Protein AF-A0A0B5EPA3-F1 (afdb_monomer_lite)

InterPro domains:
  IPR025109 Domain of unknown function DUF4031 [PF13223] (4-77)

Organism: Streptomyces albus (strain ATCC 21838 / DSM 41398 / FERM P-419 / JCM 4703 / NBRC 107858) (NCBI:txid1081613)

pLDDT: mean 77.01, std 25.81, range [34.66, 98.75]

Foldseek 3Di:
DAKAKEQQPPDDPNFTWIWIADLADVVVQVVLCVVLVNDPVQDPQTTGIDTNVSVVVSVVSHHHYDHPVVVVVSCVNSVRDDDDDPDDPDPDDPDDDDDDDDDDDDDDDDDDDDDDDDDDDDDDDDDDDDDDDD

Radius of gyration: 27.3 Å; chains: 1; bounding box: 29×67×84 Å

Secondary structure (DSSP, 8-state):
--EEE--S-EEETTEEEEEEEESS-HHHHHHHHHHTT--GGGB-SSSEEEETTTHHHHHHTTPEE--HHHHHHHHHHTT-----------------------------PPP-----------------------

Sequence (134 aa):
MTLYIDPPTWPGHGRLWSHLVSDVSYEELHAFAARIGAPPRAFERDHYDIPAHHYREAVAAGAVEVSSREVVRLLTRAGLRRRKRSGGRPVGERSVAERSAGERSLGERPVGERPLGERPLGERSAEERSAGDR

Structure (mmCIF, N/CA/C/O backbone):
data_AF-A0A0B5EPA3-F1
#
_entry.id   AF-A0A0B5EPA3-F1
#
loop_
_atom_site.group_PDB
_atom_site.id
_atom_site.type_symbol
_atom_site.label_atom_id
_atom_site.label_alt_id
_atom_site.label_comp_id
_atom_site.label_asym_id
_atom_site.label_entity_id
_atom_site.label_seq_id
_atom_site.pdbx_PDB_ins_code
_atom_site.Cartn_x
_atom_site.Cartn_y
_atom_site.Cartn_z
_atom_site.occupancy
_atom_site.B_iso_or_equiv
_atom_site.auth_seq_id
_atom_site.auth_comp_id
_atom_site.auth_asym_id
_atom_site.auth_atom_id
_atom_site.pdbx_PDB_model_num
ATOM 1 N N . MET A 1 1 ? -11.294 -6.117 9.466 1.00 68.00 1 MET A N 1
ATOM 2 C CA . MET A 1 1 ? -10.355 -5.023 9.161 1.00 68.00 1 MET A CA 1
ATOM 3 C C . MET A 1 1 ? -9.894 -5.211 7.737 1.00 68.00 1 MET A C 1
ATOM 5 O O . MET A 1 1 ? -9.644 -6.352 7.358 1.00 68.00 1 MET A O 1
ATOM 9 N N . THR A 1 2 ? -9.893 -4.141 6.951 1.00 92.38 2 THR A N 1
ATOM 10 C CA . THR A 1 2 ? -9.737 -4.218 5.498 1.00 92.38 2 THR A CA 1
ATOM 11 C C . THR A 1 2 ? -8.584 -3.324 5.094 1.00 92.38 2 THR A C 1
ATOM 13 O O . THR A 1 2 ? -8.624 -2.121 5.335 1.00 92.38 2 THR A O 1
ATOM 16 N N . LEU A 1 3 ? -7.556 -3.915 4.490 1.00 97.56 3 LEU A N 1
ATOM 17 C CA . LEU A 1 3 ? -6.511 -3.143 3.833 1.00 97.56 3 LEU A CA 1
ATOM 18 C C . LEU A 1 3 ? -6.853 -2.998 2.362 1.00 97.56 3 LEU A C 1
ATOM 20 O O . LEU A 1 3 ? -7.463 -3.892 1.779 1.00 97.56 3 LEU A O 1
ATOM 24 N N . TYR A 1 4 ? -6.441 -1.887 1.770 1.00 98.69 4 TYR A N 1
ATOM 25 C CA . TYR A 1 4 ? -6.767 -1.554 0.392 1.00 98.69 4 TYR A CA 1
ATOM 26 C C . TYR A 1 4 ? -5.494 -1.296 -0.399 1.00 98.69 4 TYR A C 1
ATOM 28 O O . TYR A 1 4 ? -4.590 -0.628 0.100 1.00 98.69 4 TYR A O 1
ATOM 36 N N . ILE A 1 5 ? -5.432 -1.811 -1.622 1.00 98.75 5 ILE A N 1
ATOM 37 C CA . ILE A 1 5 ? -4.287 -1.666 -2.523 1.00 98.75 5 ILE A CA 1
ATOM 38 C C . ILE A 1 5 ? -4.767 -1.246 -3.911 1.00 98.75 5 ILE A C 1
ATOM 40 O O . ILE A 1 5 ? -5.806 -1.721 -4.359 1.00 98.75 5 ILE A O 1
ATOM 44 N N . ASP A 1 6 ? -4.039 -0.368 -4.599 1.00 98.62 6 ASP A N 1
ATOM 45 C CA . ASP A 1 6 ? -4.316 -0.060 -6.005 1.00 98.62 6 ASP A CA 1
ATOM 46 C C . ASP A 1 6 ? -3.486 -0.908 -6.983 1.00 98.62 6 ASP A C 1
ATOM 48 O O . ASP A 1 6 ? -2.433 -1.440 -6.620 1.00 98.62 6 ASP A O 1
ATOM 52 N N . PRO A 1 7 ? -3.940 -1.085 -8.237 1.00 98.44 7 PRO A N 1
ATOM 53 C CA . PRO A 1 7 ? -3.133 -1.744 -9.254 1.00 98.44 7 PRO A CA 1
ATOM 54 C C . PRO A 1 7 ? -1.788 -1.027 -9.439 1.00 98.44 7 PRO A C 1
ATOM 56 O O . PRO A 1 7 ? -1.731 0.199 -9.309 1.00 98.44 7 PRO A O 1
ATOM 59 N N . PRO A 1 8 ? -0.707 -1.748 -9.785 1.00 97.56 8 PRO A N 1
ATOM 60 C CA . PRO A 1 8 ? 0.620 -1.162 -9.904 1.00 97.56 8 PRO A CA 1
ATOM 61 C C . PRO A 1 8 ? 0.723 -0.310 -11.173 1.00 97.56 8 PRO A C 1
ATOM 63 O O . PRO A 1 8 ? 1.233 -0.758 -12.196 1.00 97.56 8 PRO A O 1
ATOM 66 N N . THR A 1 9 ? 0.209 0.918 -11.132 1.00 97.12 9 THR A N 1
ATOM 67 C CA . THR A 1 9 ? 0.187 1.845 -12.276 1.00 97.12 9 THR A CA 1
ATOM 68 C C . THR A 1 9 ? 1.121 3.031 -12.097 1.00 97.12 9 THR A C 1
ATOM 70 O O . THR A 1 9 ? 1.317 3.793 -13.041 1.00 97.12 9 THR A O 1
ATOM 73 N N . TRP A 1 10 ? 1.694 3.218 -10.905 1.00 95.94 10 TRP A N 1
ATOM 74 C CA . TRP A 1 10 ? 2.543 4.368 -10.614 1.00 95.94 10 TRP A CA 1
ATOM 75 C C . TRP A 1 10 ? 3.995 4.105 -11.018 1.00 95.94 10 TRP A C 1
ATOM 77 O O . TRP A 1 10 ? 4.613 3.196 -10.466 1.00 95.94 10 TRP A O 1
ATOM 87 N N . PRO A 1 11 ? 4.570 4.860 -11.972 1.00 96.56 11 PRO A N 1
ATOM 88 C CA . PRO A 1 11 ? 5.952 4.666 -12.391 1.00 96.56 11 PRO A CA 1
ATOM 89 C C . PRO A 1 11 ? 6.934 5.320 -11.409 1.00 96.56 11 PRO A C 1
ATOM 91 O O . PRO A 1 11 ? 6.771 6.473 -11.017 1.00 96.56 11 PRO A O 1
ATOM 94 N N . GLY A 1 12 ? 8.008 4.610 -11.064 1.00 93.56 12 GLY A N 1
ATOM 95 C CA . GLY A 1 12 ? 9.102 5.149 -10.254 1.00 93.56 12 GLY A CA 1
ATOM 96 C C . GLY A 1 12 ? 10.291 4.195 -10.201 1.00 93.56 12 GLY A C 1
ATOM 97 O O . GLY A 1 12 ? 10.110 2.985 -10.115 1.00 93.56 12 GLY A O 1
ATOM 98 N N . HIS A 1 13 ? 11.522 4.708 -10.249 1.00 89.56 13 HIS A N 1
ATOM 99 C CA . HIS A 1 13 ? 12.744 3.885 -10.180 1.00 89.56 13 HIS A CA 1
ATOM 100 C C . HIS A 1 13 ? 12.780 2.703 -11.178 1.00 89.56 13 HIS A C 1
ATOM 102 O O . HIS A 1 13 ? 13.229 1.613 -10.832 1.00 89.56 13 HIS A O 1
ATOM 108 N N . GLY A 1 14 ? 12.270 2.895 -12.402 1.00 93.94 14 GLY A N 1
ATOM 109 C CA . GLY A 1 14 ? 12.241 1.851 -13.437 1.00 93.94 14 GLY A CA 1
ATOM 110 C C . GLY A 1 14 ? 11.256 0.704 -13.174 1.00 93.94 14 GLY A C 1
ATOM 111 O O . GLY A 1 14 ? 11.349 -0.336 -13.817 1.00 93.94 14 GLY A O 1
ATOM 112 N N . ARG A 1 15 ? 10.321 0.868 -12.232 1.00 95.81 15 ARG A N 1
ATOM 113 C CA . ARG A 1 15 ? 9.298 -0.125 -11.887 1.00 95.81 15 ARG A CA 1
ATOM 114 C C . ARG A 1 15 ? 7.939 0.531 -11.656 1.00 95.81 15 ARG A C 1
ATOM 116 O O . ARG A 1 15 ? 7.836 1.754 -11.557 1.00 95.81 15 ARG A O 1
ATOM 123 N N . LEU A 1 16 ? 6.908 -0.305 -11.601 1.00 97.88 16 LEU A N 1
ATOM 124 C CA . LEU A 1 16 ? 5.554 0.102 -11.250 1.00 97.88 16 LEU A CA 1
ATOM 125 C C . LEU A 1 16 ? 5.278 -0.173 -9.771 1.00 97.88 16 LEU A C 1
ATOM 127 O O . LEU A 1 16 ? 5.811 -1.133 -9.201 1.00 97.88 16 LEU A O 1
ATOM 131 N N . TRP A 1 17 ? 4.443 0.671 -9.182 1.00 98.31 17 TRP A N 1
ATOM 132 C CA . TRP A 1 17 ? 4.149 0.697 -7.758 1.00 98.31 17 TRP A CA 1
ATOM 133 C C . TRP A 1 17 ? 2.654 0.783 -7.496 1.00 98.31 17 TRP A C 1
ATOM 135 O O . TRP A 1 17 ? 1.912 1.397 -8.268 1.00 98.31 17 TRP A O 1
ATOM 145 N N . SER A 1 18 ? 2.273 0.180 -6.380 1.00 98.38 18 SER A N 1
ATOM 146 C CA . SER A 1 18 ? 0.961 0.240 -5.758 1.00 98.38 18 SER A CA 1
ATOM 147 C C . SER A 1 18 ? 1.067 0.930 -4.399 1.00 98.38 18 SER A C 1
ATOM 149 O O . SER A 1 18 ? 2.112 0.883 -3.754 1.00 98.38 18 SER A O 1
ATOM 151 N N . HIS A 1 19 ? -0.036 1.485 -3.928 1.00 98.56 19 HIS A N 1
ATOM 152 C CA . HIS A 1 19 ? -0.208 2.119 -2.637 1.00 98.56 19 HIS A CA 1
ATOM 153 C C . HIS A 1 19 ? -1.118 1.258 -1.772 1.00 98.56 19 HIS A C 1
ATOM 155 O O . HIS A 1 19 ? -2.294 1.062 -2.083 1.00 98.56 19 HIS A O 1
ATOM 161 N N . LEU A 1 20 ? -0.573 0.773 -0.663 1.00 98.62 20 LEU A N 1
ATOM 162 C CA . LEU A 1 20 ? -1.299 0.005 0.339 1.00 98.62 20 LEU A CA 1
ATOM 163 C C . LEU A 1 20 ? -1.693 0.911 1.513 1.00 98.62 20 LEU A C 1
ATOM 165 O O . LEU A 1 20 ? -0.837 1.591 2.084 1.00 98.62 20 LEU A O 1
ATOM 169 N N . VAL A 1 21 ? -2.972 0.897 1.894 1.00 98.50 21 VAL A N 1
ATOM 170 C CA . VAL A 1 21 ? -3.533 1.735 2.966 1.00 98.50 21 VAL A CA 1
ATOM 171 C C . VAL A 1 21 ? -4.454 0.965 3.906 1.00 98.50 21 VAL A C 1
ATOM 173 O O . VAL A 1 21 ? -4.978 -0.097 3.573 1.00 98.50 21 VAL A O 1
ATOM 176 N N . SER A 1 22 ? -4.686 1.566 5.069 1.00 97.94 22 SER A N 1
ATOM 177 C CA . SER A 1 22 ? -5.763 1.232 6.001 1.00 97.94 22 SER A CA 1
ATOM 178 C C . SER A 1 22 ? -6.746 2.408 6.084 1.00 97.94 22 SER A C 1
ATOM 180 O O . SER A 1 22 ? -6.349 3.563 5.900 1.00 97.94 22 SER A O 1
ATOM 182 N N . ASP A 1 23 ? -8.019 2.125 6.374 1.00 96.69 23 ASP A N 1
ATOM 183 C CA . ASP A 1 23 ? -9.027 3.127 6.735 1.00 96.69 23 ASP A CA 1
ATOM 184 C C . ASP A 1 23 ? -9.328 3.195 8.247 1.00 96.69 23 ASP A C 1
ATOM 186 O O . ASP A 1 23 ? -10.224 3.937 8.653 1.00 96.69 23 ASP A O 1
ATOM 190 N N . VAL A 1 24 ? -8.568 2.474 9.080 1.00 96.50 24 VAL A N 1
ATOM 191 C CA . VAL A 1 24 ? -8.734 2.432 10.543 1.00 96.50 24 VAL A CA 1
ATOM 192 C C . VAL A 1 24 ? -7.484 2.917 11.280 1.00 96.50 24 VAL A C 1
ATOM 194 O O . VAL A 1 24 ? -7.585 3.829 12.100 1.00 96.50 24 VAL A O 1
ATOM 197 N N . SER A 1 25 ? -6.305 2.334 11.032 1.00 96.50 25 SER A N 1
ATOM 198 C CA . SER A 1 25 ? -5.074 2.707 11.743 1.00 96.50 25 SER A CA 1
ATOM 199 C C . SER A 1 25 ? -3.787 2.343 10.995 1.00 96.50 25 SER A C 1
ATOM 201 O O . SER A 1 25 ? -3.739 1.446 10.157 1.00 96.50 25 SER A O 1
ATOM 203 N N . TYR A 1 26 ? -2.689 3.021 11.338 1.00 97.56 26 TYR A N 1
ATOM 204 C CA . TYR A 1 26 ? -1.369 2.649 10.818 1.00 97.56 26 TYR A CA 1
ATOM 205 C C . TYR A 1 26 ? -0.791 1.400 11.470 1.00 97.56 26 TYR A C 1
ATOM 207 O O . TYR A 1 26 ? 0.022 0.724 10.855 1.00 97.56 26 TYR A O 1
ATOM 215 N N . GLU A 1 27 ? -1.207 1.073 12.690 1.00 97.31 27 GLU A N 1
ATOM 216 C CA . GLU A 1 27 ? -0.716 -0.109 13.396 1.00 97.31 27 GLU A CA 1
ATOM 217 C C . GLU A 1 27 ? -1.013 -1.389 12.606 1.00 97.31 27 GLU A C 1
ATOM 219 O O . GLU A 1 27 ? -0.106 -2.181 12.345 1.00 97.31 27 GLU A O 1
ATOM 224 N N . GLU A 1 28 ? -2.249 -1.552 12.126 1.00 96.38 28 GLU A N 1
ATOM 225 C CA . GLU A 1 28 ? -2.595 -2.708 11.295 1.00 96.38 28 GLU A CA 1
ATOM 226 C C . GLU A 1 28 ? -1.914 -2.673 9.925 1.00 96.38 28 GLU A C 1
ATOM 228 O O . GLU A 1 28 ? -1.549 -3.720 9.389 1.00 96.38 28 GLU A O 1
ATOM 233 N N . LEU A 1 29 ? -1.697 -1.473 9.379 1.00 98.06 29 LEU A N 1
ATOM 234 C CA . LEU A 1 29 ? -1.006 -1.288 8.112 1.00 98.06 29 LEU A CA 1
ATOM 235 C C . LEU A 1 29 ? 0.451 -1.748 8.232 1.00 98.06 29 LEU A C 1
ATOM 237 O O . LEU A 1 29 ? 0.930 -2.489 7.377 1.00 98.06 29 LEU A O 1
ATOM 241 N N . HIS A 1 30 ? 1.134 -1.375 9.316 1.00 98.19 30 HIS A N 1
ATOM 242 C CA . HIS A 1 30 ? 2.492 -1.823 9.615 1.00 98.19 30 HIS A CA 1
ATOM 243 C C . HIS A 1 30 ? 2.552 -3.337 9.845 1.00 98.19 30 HIS A C 1
ATOM 245 O O . HIS A 1 30 ? 3.433 -4.001 9.298 1.00 98.19 30 HIS A O 1
ATOM 251 N N . ALA A 1 31 ? 1.604 -3.902 10.599 1.00 97.69 31 ALA A N 1
ATOM 252 C CA . ALA A 1 31 ? 1.545 -5.341 10.852 1.00 97.69 31 ALA A CA 1
ATOM 253 C C . ALA A 1 31 ? 1.311 -6.150 9.563 1.00 97.69 31 ALA A C 1
ATOM 255 O O . ALA A 1 31 ? 1.943 -7.184 9.339 1.00 97.69 31 ALA A O 1
A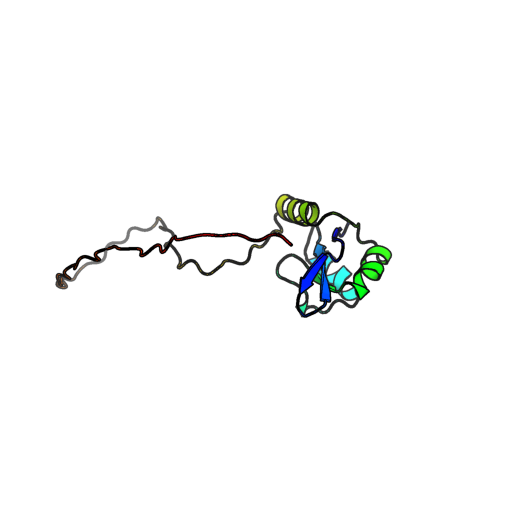TOM 256 N N . PHE A 1 32 ? 0.428 -5.672 8.683 1.00 97.56 32 PHE A N 1
ATOM 257 C CA . PHE A 1 32 ? 0.197 -6.284 7.378 1.00 97.56 32 PHE A CA 1
ATOM 258 C C . PHE A 1 32 ? 1.429 -6.174 6.479 1.00 97.56 32 PHE A C 1
ATOM 260 O O . PHE A 1 32 ? 1.849 -7.175 5.904 1.00 97.56 32 PHE A O 1
ATOM 267 N N . ALA A 1 33 ? 2.027 -4.984 6.388 1.00 97.38 33 ALA A N 1
ATOM 268 C CA . ALA A 1 33 ? 3.213 -4.735 5.577 1.00 97.38 33 ALA A CA 1
ATOM 269 C C . ALA A 1 33 ? 4.380 -5.647 5.988 1.00 97.38 33 ALA A C 1
ATOM 271 O O . ALA A 1 33 ? 4.997 -6.276 5.132 1.00 97.38 33 ALA A O 1
ATOM 272 N N . ALA A 1 34 ? 4.625 -5.797 7.293 1.00 96.94 34 ALA A N 1
ATOM 273 C CA . ALA A 1 34 ? 5.647 -6.705 7.806 1.00 96.94 34 ALA A CA 1
ATOM 274 C C . ALA A 1 34 ? 5.382 -8.171 7.416 1.00 96.94 34 ALA A C 1
ATOM 276 O O . ALA A 1 34 ? 6.311 -8.891 7.055 1.00 96.94 34 ALA A O 1
ATOM 277 N N . ARG A 1 35 ? 4.115 -8.605 7.439 1.00 96.06 35 ARG A N 1
ATOM 278 C CA . ARG A 1 35 ? 3.709 -9.972 7.077 1.00 96.06 35 ARG A CA 1
ATOM 279 C C . ARG A 1 35 ? 3.928 -10.299 5.597 1.00 96.06 35 ARG A C 1
ATOM 281 O O . ARG A 1 35 ? 4.241 -11.444 5.300 1.00 96.06 35 ARG A O 1
ATOM 288 N N . ILE A 1 36 ? 3.798 -9.319 4.702 1.00 95.44 36 ILE A N 1
ATOM 289 C CA . ILE A 1 36 ? 4.090 -9.471 3.262 1.00 95.44 36 ILE A CA 1
ATOM 290 C C . ILE A 1 36 ? 5.541 -9.097 2.902 1.00 95.44 36 ILE A C 1
ATOM 292 O O . ILE A 1 36 ? 5.857 -8.853 1.742 1.00 95.44 36 ILE A O 1
ATOM 296 N N . GLY A 1 37 ? 6.422 -8.950 3.900 1.00 95.75 37 GLY A N 1
ATOM 297 C CA . GLY A 1 37 ? 7.839 -8.641 3.689 1.00 95.75 37 GLY A CA 1
ATOM 298 C C . GLY A 1 37 ? 8.146 -7.209 3.231 1.00 95.75 37 GLY A C 1
ATOM 299 O O . GLY A 1 37 ? 9.284 -6.919 2.853 1.00 95.75 37 GLY A O 1
ATOM 300 N N . ALA A 1 38 ? 7.180 -6.285 3.278 1.00 96.25 38 ALA A N 1
ATOM 301 C CA . ALA A 1 38 ? 7.412 -4.894 2.909 1.00 96.25 38 ALA A CA 1
ATOM 302 C C . ALA A 1 38 ? 8.292 -4.197 3.971 1.00 96.25 38 ALA A C 1
ATOM 304 O O . ALA A 1 38 ? 7.961 -4.194 5.162 1.00 96.25 38 ALA A O 1
ATOM 305 N N . PRO A 1 39 ? 9.423 -3.584 3.576 1.00 96.25 39 PRO A N 1
ATOM 306 C CA . PRO A 1 39 ? 10.352 -3.004 4.536 1.00 96.25 39 PRO A CA 1
ATOM 307 C C . PRO A 1 39 ? 9.767 -1.722 5.159 1.00 96.25 39 PRO A C 1
ATOM 309 O O . PRO A 1 39 ? 9.103 -0.964 4.452 1.00 96.25 39 PRO A O 1
ATOM 312 N N . PRO A 1 40 ? 10.079 -1.377 6.426 1.00 95.81 40 PRO A N 1
ATOM 313 C CA . PRO A 1 40 ? 9.541 -0.176 7.083 1.00 95.81 40 PRO A CA 1
ATOM 314 C C . PRO A 1 40 ? 9.784 1.131 6.315 1.00 95.81 40 PRO A C 1
ATOM 316 O O . PRO A 1 40 ? 8.955 2.031 6.338 1.00 95.81 40 PRO A O 1
ATOM 319 N N . ARG A 1 41 ? 10.899 1.214 5.579 1.00 96.69 41 ARG A N 1
ATOM 320 C CA . ARG A 1 41 ? 11.250 2.366 4.729 1.00 96.69 41 ARG A CA 1
ATOM 321 C C . ARG A 1 41 ? 10.327 2.583 3.526 1.00 96.69 41 ARG A C 1
ATOM 323 O O . ARG A 1 41 ? 10.457 3.607 2.877 1.00 96.69 41 ARG A O 1
ATOM 330 N N . ALA A 1 42 ? 9.482 1.611 3.183 1.00 96.81 42 ALA A N 1
ATOM 331 C CA . ALA A 1 42 ? 8.483 1.761 2.128 1.00 96.81 42 ALA A CA 1
ATOM 332 C C . ALA A 1 42 ? 7.231 2.509 2.619 1.00 96.81 42 ALA A C 1
ATOM 334 O O . ALA A 1 42 ? 6.325 2.749 1.830 1.00 96.81 42 ALA A O 1
ATOM 335 N N . PHE A 1 43 ? 7.163 2.864 3.908 1.00 98.00 43 PHE A N 1
ATOM 336 C CA . PHE A 1 43 ? 6.082 3.669 4.456 1.00 98.00 43 PHE A CA 1
ATOM 337 C C . PHE A 1 43 ? 6.277 5.160 4.155 1.00 98.00 43 PHE A C 1
ATOM 339 O O . PHE A 1 43 ? 7.156 5.818 4.714 1.00 98.00 43 PHE A O 1
ATOM 346 N N . GLU A 1 44 ? 5.381 5.720 3.349 1.00 95.69 44 GLU A N 1
ATOM 347 C CA . GLU A 1 44 ? 5.368 7.119 2.929 1.00 95.69 44 GLU A CA 1
ATOM 348 C C . GLU A 1 44 ? 4.271 7.900 3.666 1.00 95.69 44 GLU A C 1
ATOM 350 O O . GLU A 1 44 ? 3.316 8.425 3.089 1.00 95.69 44 GLU A O 1
ATOM 355 N N . ARG A 1 45 ? 4.442 8.014 4.991 1.00 96.00 45 ARG A N 1
ATOM 356 C CA . ARG A 1 45 ? 3.635 8.812 5.947 1.00 96.00 45 ARG A CA 1
ATOM 357 C C . ARG A 1 45 ? 2.206 8.332 6.204 1.00 96.00 45 ARG A C 1
ATOM 359 O O . ARG A 1 45 ? 1.725 8.532 7.316 1.00 96.00 45 ARG A O 1
ATOM 366 N N . ASP A 1 46 ? 1.513 7.818 5.196 1.00 97.25 46 ASP A N 1
ATOM 367 C CA . ASP A 1 46 ? 0.129 7.337 5.307 1.00 97.25 46 ASP A CA 1
ATOM 368 C C . ASP A 1 46 ? -0.184 6.084 4.474 1.00 97.25 46 ASP A C 1
ATOM 370 O O . ASP A 1 46 ? -1.296 5.568 4.548 1.00 97.25 46 ASP A O 1
ATOM 374 N N . HIS A 1 47 ? 0.783 5.574 3.715 1.00 98.25 47 HIS A N 1
ATOM 375 C CA . HIS A 1 47 ? 0.650 4.380 2.882 1.00 98.25 47 HIS A CA 1
ATOM 376 C C . HIS A 1 47 ? 1.992 3.658 2.766 1.00 98.25 47 HIS A C 1
ATOM 378 O O . HIS A 1 47 ? 3.033 4.227 3.094 1.00 98.25 47 HIS A O 1
ATOM 384 N N . TYR A 1 48 ? 1.965 2.417 2.287 1.00 98.56 48 TYR A N 1
ATOM 385 C CA . TYR A 1 48 ? 3.159 1.709 1.829 1.00 98.56 48 TYR A CA 1
ATOM 386 C C . TYR A 1 48 ? 3.239 1.698 0.305 1.00 98.56 48 TYR A C 1
ATOM 388 O O . TYR A 1 48 ? 2.253 1.362 -0.352 1.00 98.56 48 TYR A O 1
ATOM 396 N N . ASP A 1 49 ? 4.428 1.970 -0.228 1.00 98.00 49 ASP A N 1
ATOM 397 C CA . ASP A 1 49 ? 4.758 1.757 -1.636 1.00 98.00 49 ASP A CA 1
ATOM 398 C C . ASP A 1 49 ? 5.149 0.294 -1.871 1.00 98.00 49 ASP A C 1
ATOM 400 O O . ASP A 1 49 ? 6.207 -0.183 -1.446 1.00 98.00 49 ASP A O 1
ATOM 404 N N . ILE A 1 50 ? 4.285 -0.435 -2.571 1.00 97.94 50 ILE A N 1
ATOM 405 C CA . ILE A 1 50 ? 4.446 -1.856 -2.874 1.00 97.94 50 ILE A CA 1
ATOM 406 C C . ILE A 1 50 ? 4.883 -2.009 -4.333 1.00 97.94 50 ILE A C 1
ATOM 408 O O . ILE A 1 50 ? 4.186 -1.544 -5.235 1.00 97.94 50 ILE A O 1
ATOM 412 N N . PRO A 1 51 ? 6.027 -2.649 -4.625 1.00 97.31 51 PRO A N 1
ATOM 413 C CA . PRO A 1 51 ? 6.451 -2.842 -6.004 1.00 97.31 51 PRO A CA 1
ATOM 414 C C . PRO A 1 51 ? 5.546 -3.862 -6.709 1.00 97.31 51 PRO A C 1
ATOM 416 O O . PRO A 1 51 ? 5.078 -4.818 -6.093 1.00 97.31 51 PRO A O 1
ATOM 419 N N . ALA A 1 52 ? 5.370 -3.723 -8.025 1.00 97.25 52 ALA A N 1
ATOM 420 C CA . ALA A 1 52 ? 4.438 -4.533 -8.821 1.00 97.25 52 ALA A CA 1
ATOM 421 C C . ALA A 1 52 ? 4.548 -6.058 -8.631 1.00 97.25 52 ALA A C 1
ATOM 423 O O . ALA A 1 52 ? 3.551 -6.765 -8.735 1.00 97.25 52 ALA A O 1
ATOM 424 N N . HIS A 1 53 ? 5.739 -6.584 -8.331 1.00 95.75 53 HIS A N 1
ATOM 425 C CA . HIS A 1 53 ? 5.934 -8.019 -8.104 1.00 95.75 53 HIS A CA 1
ATOM 426 C C . HIS A 1 53 ? 5.394 -8.514 -6.747 1.00 95.75 53 HIS A C 1
ATOM 428 O O . HIS A 1 53 ? 5.082 -9.693 -6.639 1.00 95.75 53 HIS A O 1
ATOM 434 N N . HIS A 1 54 ? 5.214 -7.635 -5.753 1.00 96.50 54 HIS A N 1
ATOM 435 C CA . HIS A 1 54 ? 4.560 -7.947 -4.468 1.00 96.50 54 HIS A CA 1
ATOM 436 C C . HIS A 1 54 ? 3.045 -7.676 -4.490 1.00 96.50 54 HIS A C 1
ATOM 438 O O . HIS A 1 54 ? 2.335 -8.028 -3.551 1.00 96.50 54 HIS A O 1
ATOM 444 N N . TYR A 1 55 ? 2.520 -7.080 -5.566 1.00 97.94 55 TYR A N 1
ATOM 445 C CA . TYR A 1 55 ? 1.097 -6.759 -5.696 1.00 97.94 55 TYR A CA 1
ATOM 446 C C . TYR A 1 55 ? 0.190 -7.977 -5.459 1.00 97.94 55 TYR A C 1
ATOM 448 O O . TYR A 1 55 ? -0.728 -7.945 -4.642 1.00 97.94 55 TYR A O 1
ATOM 456 N N . ARG A 1 56 ? 0.481 -9.085 -6.154 1.00 97.62 56 ARG A N 1
ATOM 457 C CA . ARG A 1 56 ? -0.314 -10.316 -6.055 1.00 97.62 56 ARG A CA 1
ATOM 458 C C . ARG A 1 56 ? -0.250 -10.939 -4.665 1.00 97.62 56 ARG A C 1
ATOM 460 O O . ARG A 1 56 ? -1.242 -11.503 -4.222 1.00 97.62 56 ARG A O 1
ATOM 467 N N . GLU A 1 57 ? 0.888 -10.825 -3.986 1.00 97.50 57 GLU A N 1
ATOM 468 C CA . GLU A 1 57 ? 1.051 -11.304 -2.614 1.00 97.50 57 GLU A CA 1
ATOM 469 C C . GLU A 1 57 ? 0.202 -10.487 -1.638 1.00 97.50 57 GLU A C 1
ATOM 471 O O . GLU A 1 57 ? -0.483 -11.066 -0.802 1.00 97.50 57 GLU A O 1
ATOM 476 N N . ALA A 1 58 ? 0.158 -9.159 -1.790 1.00 97.69 58 ALA A N 1
ATOM 477 C CA . ALA A 1 58 ? -0.703 -8.307 -0.974 1.00 97.69 58 ALA A CA 1
ATOM 478 C C . ALA A 1 58 ? -2.191 -8.666 -1.142 1.00 97.69 58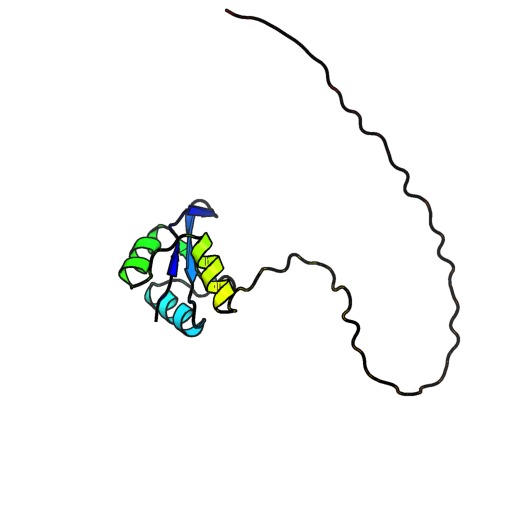 ALA A C 1
ATOM 480 O O . ALA A 1 58 ? -2.903 -8.813 -0.148 1.00 97.69 58 ALA A O 1
ATOM 481 N N . VAL A 1 59 ? -2.652 -8.876 -2.380 1.00 98.31 59 VAL A N 1
ATOM 482 C CA . VAL A 1 59 ? -4.034 -9.315 -2.648 1.00 98.31 59 VAL A CA 1
ATOM 483 C C . VAL A 1 59 ? -4.294 -10.705 -2.056 1.00 98.31 59 VAL A C 1
ATOM 485 O O . VAL A 1 59 ? -5.288 -10.904 -1.361 1.00 98.31 59 VAL A O 1
ATOM 488 N N . ALA A 1 60 ? -3.375 -11.656 -2.249 1.00 97.62 60 ALA A N 1
ATOM 489 C CA . ALA A 1 60 ? -3.482 -12.999 -1.676 1.00 97.62 60 ALA A CA 1
ATOM 490 C C . ALA A 1 60 ? -3.479 -12.996 -0.133 1.00 97.62 60 ALA A C 1
ATOM 492 O O . ALA A 1 60 ? -4.135 -13.830 0.486 1.00 97.62 60 ALA A O 1
ATOM 493 N N . ALA A 1 61 ? -2.792 -12.036 0.493 1.00 96.94 61 ALA A N 1
ATOM 494 C CA . ALA A 1 61 ? -2.758 -11.838 1.942 1.00 96.94 61 ALA A CA 1
ATOM 495 C C . ALA A 1 61 ? -4.014 -11.140 2.509 1.00 96.94 61 ALA A C 1
ATOM 497 O O . ALA A 1 61 ? -4.103 -10.945 3.729 1.00 96.94 61 ALA A O 1
ATOM 498 N N . GLY A 1 62 ? -4.972 -10.780 1.645 1.00 97.38 62 GLY A N 1
ATOM 499 C CA . GLY A 1 62 ? -6.278 -10.233 2.009 1.00 97.38 62 GLY A CA 1
ATOM 500 C C . GLY A 1 62 ? -6.444 -8.728 1.789 1.00 97.38 62 GLY A C 1
ATOM 501 O O . GLY A 1 62 ? -7.424 -8.168 2.279 1.00 97.38 62 GLY A O 1
ATOM 502 N N . ALA A 1 63 ? -5.522 -8.055 1.090 1.00 98.19 63 ALA A N 1
ATOM 503 C CA . ALA A 1 63 ? -5.750 -6.673 0.669 1.00 98.19 63 ALA A CA 1
ATOM 504 C C . ALA A 1 63 ? -6.805 -6.618 -0.447 1.00 98.19 63 ALA A C 1
ATOM 506 O O . ALA A 1 63 ? -6.762 -7.386 -1.408 1.00 98.19 63 ALA A O 1
ATOM 507 N N . VAL A 1 64 ? -7.745 -5.686 -0.331 1.00 98.56 64 VAL A N 1
ATOM 508 C CA . VAL A 1 64 ? -8.802 -5.454 -1.314 1.00 98.56 64 VAL A CA 1
ATOM 509 C C . VAL A 1 64 ? -8.287 -4.509 -2.391 1.00 98.56 64 VAL A C 1
ATOM 511 O O . VAL A 1 64 ? -7.896 -3.376 -2.105 1.00 98.56 64 VAL A O 1
ATOM 514 N N . GLU A 1 65 ? -8.307 -4.969 -3.640 1.00 98.62 65 GLU A N 1
ATOM 515 C CA . GLU A 1 65 ? -7.985 -4.127 -4.789 1.00 98.62 65 GLU A CA 1
ATOM 516 C C . GLU A 1 65 ? -9.028 -3.007 -4.941 1.00 98.62 65 GLU A C 1
ATOM 518 O O . GLU A 1 65 ? -10.232 -3.260 -5.016 1.00 98.62 65 GLU A O 1
ATOM 523 N N . VAL A 1 66 ? -8.566 -1.758 -5.013 1.00 98.62 66 VAL A N 1
ATOM 524 C CA . VAL A 1 66 ? -9.386 -0.572 -5.285 1.00 98.62 66 VAL A CA 1
ATOM 525 C C . VAL A 1 66 ? -8.643 0.390 -6.209 1.00 98.62 66 VAL A C 1
ATOM 527 O O . VAL A 1 66 ? -7.430 0.344 -6.339 1.00 98.62 66 VAL A O 1
ATOM 530 N N . SER A 1 67 ? -9.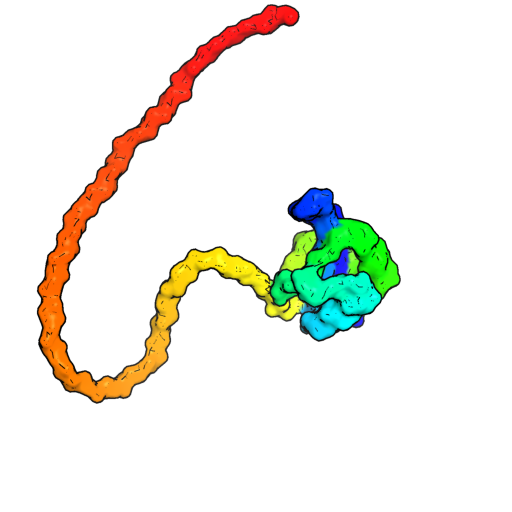338 1.325 -6.855 1.00 98.44 67 SER A N 1
ATOM 531 C CA . SER A 1 67 ? -8.640 2.338 -7.665 1.00 98.44 67 SER A CA 1
ATOM 532 C C . SER A 1 67 ? -7.772 3.273 -6.805 1.00 98.44 67 SER A C 1
ATOM 534 O O . SER A 1 67 ? -8.136 3.581 -5.668 1.00 98.44 67 SER A O 1
ATOM 536 N N . SER A 1 68 ? -6.710 3.863 -7.369 1.00 97.81 68 SER A N 1
ATOM 537 C CA . SER A 1 68 ? -5.901 4.887 -6.674 1.00 97.81 68 SER A CA 1
ATOM 538 C C . SER A 1 68 ? -6.738 6.073 -6.173 1.00 97.81 68 SER A C 1
ATOM 540 O O . SER A 1 68 ? -6.449 6.679 -5.142 1.00 97.81 68 SER A O 1
ATOM 542 N N . ARG A 1 69 ? -7.815 6.421 -6.893 1.00 97.81 69 ARG A N 1
ATOM 543 C CA . ARG A 1 69 ? -8.759 7.463 -6.460 1.00 97.81 69 ARG A CA 1
ATOM 544 C C . ARG A 1 69 ? -9.479 7.059 -5.174 1.00 97.81 69 ARG A C 1
ATOM 546 O O . ARG A 1 69 ? -9.719 7.912 -4.322 1.00 97.81 69 ARG A O 1
ATOM 553 N N . GLU A 1 70 ? -9.817 5.784 -5.045 1.00 98.31 70 GLU A N 1
ATOM 554 C CA . GLU A 1 70 ? -10.488 5.244 -3.868 1.00 98.31 70 GLU A CA 1
ATOM 555 C C . GLU A 1 70 ? -9.538 5.146 -2.672 1.00 98.31 70 GLU A C 1
ATOM 557 O O . GLU A 1 70 ? -9.919 5.557 -1.583 1.00 98.31 70 GLU A O 1
ATOM 562 N N . VAL A 1 71 ? -8.269 4.774 -2.885 1.00 98.06 71 VAL A N 1
ATOM 563 C CA . VAL A 1 71 ? -7.211 4.858 -1.856 1.00 98.06 71 VAL A CA 1
ATOM 564 C C . VAL A 1 71 ? -7.181 6.248 -1.206 1.00 98.06 71 VAL A C 1
ATOM 566 O O . VAL A 1 71 ? -7.238 6.389 0.017 1.00 98.06 71 VAL A O 1
ATOM 569 N N . VAL A 1 72 ? -7.161 7.309 -2.020 1.00 97.12 72 VAL A N 1
ATOM 570 C CA . VAL A 1 72 ? -7.147 8.692 -1.513 1.00 97.12 72 VAL A CA 1
ATOM 571 C C . VAL A 1 72 ? -8.440 9.045 -0.770 1.00 97.12 72 VAL A C 1
ATOM 573 O O . VAL A 1 72 ? -8.387 9.753 0.242 1.00 97.12 72 VAL A O 1
ATOM 576 N N . ARG A 1 73 ? -9.600 8.576 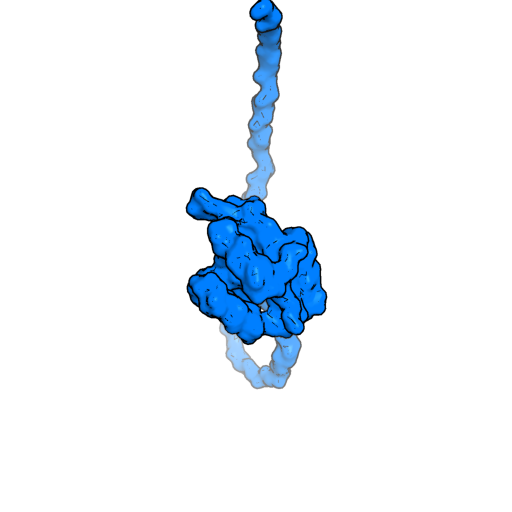-1.247 1.00 98.19 73 ARG A N 1
ATOM 577 C CA . ARG A 1 73 ? -10.894 8.790 -0.579 1.00 98.19 73 ARG A CA 1
ATOM 578 C C . ARG A 1 73 ? -10.937 8.114 0.786 1.00 98.19 73 ARG A C 1
ATOM 580 O O . ARG A 1 73 ? -11.308 8.778 1.750 1.00 98.19 73 ARG A O 1
ATOM 587 N N . LEU A 1 74 ? -10.500 6.861 0.877 1.00 97.56 74 LEU A N 1
ATOM 588 C CA . LEU A 1 74 ? -10.422 6.092 2.119 1.00 97.56 74 LEU A CA 1
ATOM 589 C C . LEU A 1 74 ? -9.529 6.792 3.146 1.00 97.56 74 LEU A C 1
ATOM 591 O O . LEU A 1 74 ? -9.997 7.111 4.237 1.00 97.56 74 LEU A O 1
ATOM 595 N N . LEU A 1 75 ? -8.302 7.165 2.762 1.00 97.25 75 LEU A N 1
ATOM 596 C CA . LEU A 1 75 ? -7.387 7.917 3.631 1.00 97.25 75 LEU A CA 1
ATOM 597 C C . LEU A 1 75 ? -7.979 9.250 4.107 1.00 97.25 75 LEU A C 1
ATOM 599 O O . LEU A 1 75 ? -7.761 9.667 5.245 1.00 97.25 75 LEU A O 1
ATOM 603 N N . THR A 1 76 ? -8.698 9.953 3.228 1.00 97.19 76 THR A N 1
ATOM 604 C CA . THR A 1 76 ? -9.315 11.246 3.561 1.00 97.19 76 THR A CA 1
ATOM 605 C C . THR A 1 76 ? -10.476 11.061 4.534 1.00 97.19 76 THR A C 1
ATOM 607 O O . THR A 1 76 ? -10.548 11.774 5.532 1.00 97.19 76 THR A O 1
ATOM 610 N N . ARG A 1 77 ? -11.352 10.082 4.281 1.00 97.31 77 ARG A N 1
ATOM 611 C CA . ARG A 1 77 ? -12.505 9.758 5.131 1.00 97.31 77 ARG A CA 1
ATOM 612 C C . ARG A 1 77 ? -12.075 9.261 6.512 1.00 97.31 77 ARG A C 1
ATOM 614 O O . ARG A 1 77 ? -12.712 9.609 7.498 1.00 97.31 77 ARG A O 1
ATOM 621 N N . ALA A 1 78 ? -10.988 8.496 6.575 1.00 95.81 78 ALA A N 1
ATOM 622 C CA . ALA A 1 78 ? -10.406 7.990 7.814 1.00 95.81 78 ALA A CA 1
ATOM 623 C C . ALA A 1 78 ? -9.640 9.058 8.621 1.00 95.81 78 ALA A C 1
ATOM 625 O O . ALA A 1 78 ? -9.210 8.798 9.739 1.00 95.81 78 ALA A O 1
ATOM 626 N N . GLY A 1 79 ? -9.404 10.253 8.061 1.00 96.56 79 GLY A N 1
ATOM 627 C CA . GLY A 1 79 ? -8.557 11.272 8.696 1.00 96.56 79 GLY A CA 1
ATOM 628 C C . GLY A 1 79 ? -7.062 10.915 8.730 1.00 96.56 79 GLY A C 1
ATOM 629 O O . GLY A 1 79 ? -6.272 11.614 9.369 1.00 96.56 79 GLY A O 1
ATOM 630 N N . LEU A 1 80 ? -6.659 9.861 8.014 1.00 96.12 80 LEU A N 1
ATOM 631 C CA . LEU A 1 80 ? -5.283 9.375 7.943 1.00 96.12 80 LEU A CA 1
ATOM 632 C C . LEU A 1 80 ? -4.468 10.096 6.861 1.00 96.12 80 LEU A C 1
ATOM 634 O O . LEU A 1 80 ? -3.251 10.111 6.926 1.00 96.12 80 LEU A O 1
ATOM 638 N N . ARG A 1 81 ? -5.072 10.786 5.884 1.00 96.62 81 ARG A N 1
ATOM 639 C CA . ARG A 1 81 ? -4.279 11.439 4.823 1.00 96.62 81 ARG A CA 1
ATOM 640 C C . ARG A 1 81 ? -3.259 12.448 5.384 1.00 96.62 81 ARG A C 1
ATOM 642 O O . ARG A 1 81 ? -3.594 13.465 5.996 1.00 96.62 81 ARG A O 1
ATOM 649 N N . ARG A 1 82 ? -1.985 12.230 5.064 1.00 93.38 82 ARG A N 1
ATOM 650 C CA . ARG A 1 82 ? -0.833 13.072 5.382 1.00 93.38 82 ARG A CA 1
ATOM 651 C C . ARG A 1 82 ? -0.189 13.552 4.081 1.00 93.38 82 ARG A C 1
ATOM 653 O O . ARG A 1 82 ? 0.758 12.958 3.582 1.00 93.38 82 ARG A O 1
ATOM 660 N N . ARG A 1 83 ? -0.528 14.766 3.634 1.00 87.69 83 ARG A N 1
ATOM 661 C CA . ARG A 1 83 ? 0.108 15.417 2.463 1.00 87.69 83 ARG A CA 1
ATOM 662 C C . ARG A 1 83 ? 1.528 15.931 2.735 1.00 87.69 83 ARG A C 1
ATOM 664 O O . ARG A 1 83 ? 1.750 16.628 3.730 1.00 87.69 83 ARG A O 1
ATOM 671 N N . LYS A 1 84 ? 2.477 15.648 1.836 1.00 83.75 84 LYS A N 1
ATOM 672 C CA . LYS A 1 84 ? 3.817 16.261 1.844 1.00 83.75 84 LYS A CA 1
ATOM 673 C C . LYS A 1 84 ? 3.661 17.782 1.721 1.00 83.75 84 LYS A C 1
ATOM 675 O O . LYS A 1 84 ? 3.087 18.261 0.747 1.00 83.75 84 LYS A O 1
ATOM 680 N N . ARG A 1 85 ? 4.124 18.546 2.716 1.00 81.12 85 ARG A N 1
ATOM 681 C CA . ARG A 1 85 ? 4.155 20.012 2.623 1.00 81.12 85 ARG A CA 1
ATOM 682 C C . ARG A 1 85 ? 5.334 20.383 1.723 1.00 81.12 85 ARG A C 1
ATOM 684 O O . ARG A 1 85 ? 6.480 20.242 2.134 1.00 81.12 85 ARG A O 1
ATOM 691 N N . SER A 1 86 ? 5.071 20.809 0.491 1.00 63.53 86 SER A N 1
ATOM 692 C CA . SER A 1 86 ? 6.046 21.571 -0.294 1.00 63.53 86 SER A CA 1
ATOM 693 C C . SER A 1 86 ? 6.323 22.859 0.477 1.00 63.53 86 SER A C 1
ATOM 695 O O . SER A 1 86 ? 5.368 23.555 0.811 1.00 63.53 86 SER A O 1
ATOM 697 N N . GLY A 1 87 ? 7.580 23.118 0.842 1.00 56.22 87 GLY A N 1
ATOM 698 C CA . GLY A 1 87 ? 7.984 24.190 1.755 1.00 56.22 87 GLY A CA 1
ATOM 699 C C . GLY A 1 87 ? 7.411 25.561 1.395 1.00 56.22 87 GLY A C 1
ATOM 700 O O . GLY A 1 87 ? 8.019 26.328 0.661 1.00 56.22 87 GLY A O 1
ATOM 701 N N . GLY A 1 88 ? 6.247 25.880 1.955 1.00 47.69 88 GLY A N 1
ATOM 702 C CA . GLY A 1 88 ? 5.783 27.239 2.148 1.00 47.69 88 GLY A CA 1
ATOM 703 C C . GLY A 1 88 ? 6.368 27.715 3.466 1.00 47.69 88 GLY A C 1
ATOM 704 O O . GLY A 1 88 ? 6.094 27.129 4.513 1.00 47.69 88 GLY A O 1
ATOM 705 N N . ARG A 1 89 ? 7.206 28.749 3.397 1.00 46.31 89 ARG A N 1
ATOM 706 C CA . ARG A 1 89 ? 7.651 29.561 4.536 1.00 46.31 89 ARG A CA 1
ATOM 707 C C . ARG A 1 89 ? 6.458 29.779 5.490 1.00 46.31 89 ARG A C 1
ATOM 709 O O . ARG A 1 89 ? 5.378 30.082 4.978 1.00 46.31 89 ARG A O 1
ATOM 716 N N . PRO A 1 90 ? 6.588 29.597 6.818 1.00 42.44 90 PRO A N 1
ATOM 717 C CA . PRO A 1 90 ? 5.435 29.708 7.702 1.00 42.44 90 PRO A CA 1
ATOM 718 C C . PRO A 1 90 ? 4.880 31.134 7.609 1.00 42.44 90 PRO A C 1
ATOM 720 O O . PRO A 1 90 ? 5.563 32.099 7.948 1.00 42.44 90 PRO A O 1
ATOM 723 N N . VAL A 1 91 ? 3.651 31.278 7.111 1.00 51.75 91 VAL A N 1
ATOM 724 C CA . VAL A 1 91 ? 2.852 32.475 7.375 1.00 51.75 91 VAL A CA 1
ATOM 725 C C . VAL A 1 91 ? 2.505 32.377 8.850 1.00 51.75 91 VAL A C 1
ATOM 727 O O . VAL A 1 91 ? 1.754 31.488 9.238 1.00 51.75 91 VAL A O 1
ATOM 730 N N . GLY A 1 92 ? 3.153 33.222 9.654 1.00 42.91 92 GLY A N 1
ATOM 731 C CA . GLY A 1 92 ? 3.040 33.224 11.105 1.00 42.91 92 GLY A CA 1
ATOM 732 C C . GLY A 1 92 ? 1.586 33.160 11.556 1.00 42.91 92 GLY A C 1
ATOM 733 O O . GLY A 1 92 ? 0.786 34.050 11.256 1.00 42.91 92 GLY A O 1
ATOM 734 N N . GLU A 1 93 ? 1.270 32.093 12.282 1.00 41.38 93 GLU A N 1
ATOM 735 C CA . GLU A 1 93 ? 0.094 32.012 13.128 1.00 41.38 93 GLU A CA 1
ATOM 736 C C . GLU A 1 93 ? 0.133 33.191 14.104 1.00 41.38 93 GLU A C 1
ATOM 738 O O . GLU A 1 93 ? 1.050 33.350 14.910 1.00 41.38 93 GLU A O 1
ATOM 743 N N . ARG A 1 94 ? -0.866 34.065 13.976 1.00 41.28 94 ARG A N 1
ATOM 744 C CA . ARG A 1 94 ? -1.186 35.071 14.980 1.00 41.28 94 ARG A CA 1
ATOM 745 C C . ARG A 1 94 ? -1.764 34.331 16.181 1.00 41.28 94 ARG A C 1
ATOM 747 O O . ARG A 1 94 ? -2.967 34.091 16.234 1.00 41.28 94 ARG A O 1
ATOM 754 N N . SER A 1 95 ? -0.906 33.976 17.128 1.00 39.25 95 SER A N 1
ATOM 755 C CA . SER A 1 95 ? -1.336 33.608 18.471 1.00 39.25 95 SER A CA 1
ATOM 756 C C . SER A 1 95 ? -1.809 34.868 19.188 1.00 39.25 95 SER A C 1
ATOM 758 O O . SER A 1 95 ? -1.047 35.799 19.439 1.00 39.25 95 SER A O 1
ATOM 760 N N . VAL A 1 96 ? -3.110 34.911 19.448 1.00 48.19 96 VAL A N 1
ATOM 761 C CA . VAL A 1 96 ? -3.727 35.754 20.474 1.00 48.19 96 VAL A CA 1
ATOM 762 C C . VAL A 1 96 ? -3.315 35.238 21.859 1.00 48.19 96 VAL A C 1
ATOM 764 O O . VAL A 1 96 ? -3.143 34.034 22.026 1.00 48.19 96 VAL A O 1
ATOM 767 N N . ALA A 1 97 ? -3.255 36.164 22.824 1.00 36.66 97 ALA A N 1
ATOM 768 C CA . ALA A 1 97 ? -2.705 36.067 24.188 1.00 36.66 97 ALA A CA 1
ATOM 769 C C . ALA A 1 97 ? -1.187 36.347 24.234 1.00 36.66 97 ALA A C 1
ATOM 771 O O . ALA A 1 97 ? -0.427 35.808 23.451 1.00 36.66 97 ALA A O 1
ATOM 772 N N . GLU A 1 98 ? -0.655 37.227 25.076 1.00 37.00 98 GLU A N 1
ATOM 773 C CA . GLU A 1 98 ? -1.133 37.688 26.370 1.00 37.00 98 GLU A CA 1
ATOM 774 C C . GLU A 1 98 ? -0.504 39.051 26.693 1.00 37.00 98 GLU A C 1
ATOM 776 O O . GLU A 1 98 ? 0.536 39.449 26.174 1.00 37.00 98 GLU A O 1
ATOM 781 N N . ARG A 1 99 ? -1.203 39.790 27.536 1.00 40.81 99 ARG A N 1
ATOM 782 C CA . ARG A 1 99 ? -0.910 41.144 27.994 1.00 40.81 99 ARG A CA 1
ATOM 783 C C . ARG A 1 99 ? 0.051 41.026 29.171 1.00 40.81 99 ARG A C 1
ATOM 785 O O . ARG A 1 99 ? -0.337 40.464 30.186 1.00 40.81 99 ARG A O 1
ATOM 792 N N . SER A 1 100 ? 1.245 41.601 29.062 1.00 36.53 100 SER A N 1
ATOM 793 C CA . SER A 1 100 ? 2.019 42.001 30.236 1.00 36.53 100 SER A CA 1
ATOM 794 C C . SER A 1 100 ? 2.914 43.193 29.912 1.00 36.53 100 SER A C 1
ATOM 796 O O . SER A 1 100 ? 3.561 43.247 28.867 1.00 36.53 100 SER A O 1
ATOM 798 N N . ALA A 1 101 ? 2.854 44.183 30.796 1.00 43.62 101 ALA A N 1
ATOM 799 C CA . ALA A 1 101 ? 3.575 45.440 30.734 1.00 43.62 101 ALA A CA 1
ATOM 800 C C . ALA A 1 101 ? 5.086 45.228 30.917 1.00 43.62 101 ALA A C 1
ATOM 802 O O . ALA A 1 101 ? 5.508 44.386 31.705 1.00 43.62 101 ALA A O 1
ATOM 803 N N . GLY A 1 102 ? 5.891 46.026 30.215 1.00 34.81 102 GLY A N 1
ATOM 804 C CA . GLY A 1 102 ? 7.349 45.971 30.302 1.00 34.81 102 GLY A CA 1
ATOM 805 C C . GLY A 1 102 ? 8.020 46.998 29.395 1.00 34.81 102 GLY A C 1
ATOM 806 O O . GLY A 1 102 ? 8.510 46.671 28.327 1.00 34.81 102 GLY A O 1
ATOM 807 N N . GLU A 1 103 ? 7.918 48.261 29.795 1.00 35.00 103 GLU A N 1
ATOM 808 C CA . GLU A 1 103 ? 8.992 49.260 29.799 1.00 35.00 103 GLU A CA 1
ATOM 809 C C . GLU A 1 103 ? 10.190 49.146 28.810 1.00 35.00 103 GLU A C 1
ATOM 811 O O . GLU A 1 103 ? 11.022 48.254 28.900 1.00 35.00 103 GLU A O 1
ATOM 816 N N . ARG A 1 104 ? 10.351 50.237 28.033 1.00 34.66 104 ARG A N 1
ATOM 817 C CA . ARG A 1 104 ? 11.585 50.870 27.490 1.00 34.66 104 ARG A CA 1
ATOM 818 C C . ARG A 1 104 ? 12.415 50.101 26.446 1.00 34.66 104 ARG A C 1
ATOM 820 O O . ARG A 1 104 ? 13.125 49.159 26.753 1.00 34.66 104 ARG A O 1
ATOM 827 N N . SER A 1 105 ? 12.529 50.662 25.242 1.00 35.91 105 SER A N 1
ATOM 828 C CA . SER A 1 105 ? 13.585 51.637 24.913 1.00 35.91 105 SER A CA 1
ATOM 829 C C . SER A 1 105 ? 13.492 52.044 23.439 1.00 35.91 105 SER A C 1
ATOM 831 O O . SER A 1 105 ? 13.155 51.244 22.571 1.00 35.91 105 SER A O 1
ATOM 833 N N . LEU A 1 106 ? 13.769 53.319 23.181 1.00 45.91 106 LEU A N 1
ATOM 834 C CA . LEU A 1 106 ?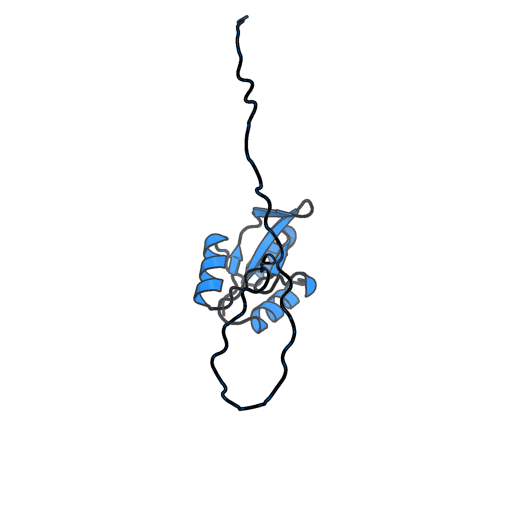 13.841 53.939 21.863 1.00 45.91 106 LEU A CA 1
ATOM 835 C C . LEU A 1 106 ? 15.013 53.341 21.069 1.00 45.91 106 LEU A C 1
ATOM 837 O O . LEU A 1 106 ? 16.113 53.218 21.599 1.00 45.91 106 LEU A O 1
ATOM 841 N N . GLY A 1 107 ? 14.764 52.992 19.807 1.00 36.47 107 GLY A N 1
ATOM 842 C CA . GLY A 1 107 ? 15.753 52.423 18.892 1.00 36.47 107 GLY A CA 1
ATOM 843 C C . GLY A 1 107 ? 15.333 52.635 17.440 1.00 36.47 107 GLY A C 1
ATOM 844 O O . GLY A 1 107 ? 14.725 51.771 16.825 1.00 36.47 107 GLY A O 1
ATOM 845 N N . GLU A 1 108 ? 15.550 53.866 16.986 1.00 39.56 108 GLU A N 1
ATOM 846 C CA . GLU A 1 108 ? 15.998 54.293 15.654 1.00 39.56 108 GLU A CA 1
ATOM 847 C C . GLU A 1 108 ? 15.555 53.487 14.416 1.00 39.56 108 GLU A C 1
ATOM 849 O O . GLU A 1 108 ? 15.912 52.336 14.178 1.00 39.56 108 GLU A O 1
ATOM 854 N N . ARG A 1 109 ? 14.809 54.183 13.552 1.00 44.62 109 ARG A N 1
ATOM 855 C CA . ARG A 1 109 ? 14.416 53.738 12.213 1.00 44.62 109 ARG A CA 1
ATOM 856 C C . ARG A 1 109 ? 15.590 53.886 11.239 1.00 44.62 109 ARG A C 1
ATOM 858 O O . ARG A 1 109 ? 16.143 54.981 11.168 1.00 44.62 109 ARG A O 1
ATOM 865 N N . PRO A 1 110 ? 15.817 52.913 10.345 1.00 44.22 110 PRO A N 1
ATOM 866 C CA . PRO A 1 110 ? 16.360 53.202 9.029 1.00 44.22 110 PRO A CA 1
ATOM 867 C C . PRO A 1 110 ? 15.259 53.131 7.967 1.00 44.22 110 PRO A C 1
ATOM 869 O O . PRO A 1 110 ? 14.487 52.174 7.868 1.00 44.22 110 PRO A O 1
ATOM 872 N N . VAL A 1 111 ? 15.192 54.200 7.182 1.00 46.78 111 VAL A N 1
ATOM 873 C CA . VAL A 1 111 ? 14.432 54.321 5.941 1.00 46.78 111 VAL A CA 1
ATOM 874 C C . VAL A 1 111 ? 15.139 53.452 4.902 1.00 46.78 111 VAL A C 1
ATOM 876 O O . VAL A 1 111 ? 16.310 53.668 4.618 1.00 46.78 111 VAL A O 1
ATOM 879 N N . GLY A 1 112 ? 14.450 52.430 4.395 1.00 40.94 112 GLY A N 1
ATOM 880 C CA . GLY A 1 112 ? 14.939 51.559 3.327 1.00 40.94 112 GLY A CA 1
ATOM 881 C C . GLY A 1 112 ? 14.078 51.749 2.090 1.00 40.94 112 GLY A C 1
ATOM 882 O O . GLY A 1 112 ? 12.954 51.250 2.024 1.00 40.94 112 GLY A O 1
ATOM 883 N N . GLU A 1 113 ? 14.598 52.536 1.160 1.00 43.25 113 GLU A N 1
ATOM 884 C CA . GLU A 1 113 ? 13.988 52.925 -0.103 1.00 43.25 113 GLU A CA 1
ATOM 885 C C . GLU A 1 113 ? 13.691 51.726 -1.013 1.00 43.25 113 GLU A C 1
ATOM 887 O O . GLU A 1 113 ? 14.454 50.767 -1.125 1.00 43.25 113 GLU A O 1
ATOM 892 N N . ARG A 1 114 ? 12.546 51.804 -1.693 1.00 45.12 114 ARG A N 1
ATOM 893 C CA . ARG A 1 114 ? 12.189 50.931 -2.813 1.00 45.12 114 ARG A CA 1
ATOM 894 C C . ARG A 1 114 ? 12.904 51.438 -4.065 1.00 45.12 114 ARG A C 1
ATOM 896 O O . ARG A 1 114 ? 12.870 52.643 -4.302 1.00 45.12 114 ARG A O 1
ATOM 903 N N . PRO A 1 115 ? 13.386 50.538 -4.934 1.00 45.00 115 PRO A N 1
ATOM 904 C CA . PRO A 1 115 ? 13.236 50.793 -6.364 1.00 45.00 115 PRO A CA 1
ATOM 905 C C . PRO A 1 115 ? 12.393 49.741 -7.080 1.00 45.00 115 PRO A C 1
ATOM 907 O O . PRO A 1 115 ? 12.187 48.613 -6.634 1.00 45.00 115 PRO A O 1
ATOM 910 N N . LEU A 1 116 ? 11.856 50.217 -8.192 1.00 44.78 116 LEU A N 1
ATOM 911 C CA . LEU A 1 116 ? 10.831 49.661 -9.052 1.00 44.78 116 LEU A CA 1
ATOM 912 C C . LEU A 1 116 ? 11.416 48.542 -9.922 1.00 44.78 116 LEU A C 1
ATOM 914 O O . LEU A 1 116 ? 12.440 48.725 -10.567 1.00 44.78 116 LEU A O 1
ATOM 918 N N . GLY A 1 117 ? 10.757 47.382 -9.937 1.00 37.59 117 GLY A N 1
ATOM 919 C CA . GLY A 1 117 ? 11.044 46.311 -10.887 1.00 37.59 117 GLY A CA 1
ATOM 920 C C . GLY A 1 117 ? 10.160 46.469 -12.115 1.00 37.59 117 GLY A C 1
ATOM 921 O O . GLY A 1 117 ? 8.996 46.066 -12.099 1.00 37.59 117 GLY A O 1
ATOM 922 N N . GLU A 1 118 ? 10.713 47.082 -13.151 1.00 43.16 118 GLU A N 1
ATOM 923 C CA . GLU A 1 118 ? 10.107 47.230 -14.469 1.00 43.16 118 GLU A CA 1
ATOM 924 C C . GLU A 1 118 ? 10.031 45.863 -15.178 1.00 43.16 118 GLU A C 1
ATOM 926 O O . GLU A 1 118 ? 10.997 45.106 -15.261 1.00 43.16 118 GLU A O 1
ATOM 931 N N . ARG A 1 119 ? 8.842 45.533 -15.685 1.00 46.38 119 ARG A N 1
ATOM 932 C CA . ARG A 1 119 ? 8.629 44.634 -16.837 1.00 46.38 119 ARG A CA 1
ATOM 933 C C . ARG A 1 119 ? 8.240 45.552 -18.014 1.00 46.38 119 ARG A C 1
ATOM 935 O O . ARG A 1 119 ? 7.798 46.662 -17.712 1.00 46.38 119 ARG A O 1
ATOM 942 N N . PRO A 1 120 ? 8.220 45.132 -19.296 1.00 47.53 120 PRO A N 1
ATOM 943 C CA . PRO A 1 120 ? 8.423 43.801 -19.889 1.00 47.53 120 PRO A CA 1
ATOM 944 C C . PRO A 1 120 ? 9.424 43.864 -21.082 1.00 47.53 120 PRO A C 1
ATOM 946 O O . PRO A 1 120 ? 10.093 44.869 -21.264 1.00 47.53 120 PRO A O 1
ATOM 949 N N . LEU A 1 121 ? 9.665 42.812 -21.868 1.00 43.94 121 LEU A N 1
ATOM 950 C CA . LEU A 1 121 ? 8.956 42.551 -23.130 1.00 43.94 121 LEU A CA 1
ATOM 951 C C . LEU A 1 121 ? 9.288 41.133 -23.610 1.00 43.94 121 LEU A C 1
ATOM 953 O O . LEU A 1 121 ? 10.440 40.711 -23.606 1.00 43.94 121 LEU A O 1
ATOM 957 N N . GLY A 1 122 ? 8.241 40.403 -23.990 1.00 41.06 122 GLY A N 1
ATOM 958 C CA . GLY A 1 122 ? 8.349 39.100 -24.624 1.00 41.06 122 GLY A CA 1
ATOM 959 C C . GLY A 1 122 ? 8.570 39.249 -26.121 1.00 41.06 122 GLY A C 1
ATOM 960 O O . GLY A 1 122 ? 7.787 39.912 -26.801 1.00 41.06 122 GLY A O 1
ATOM 961 N N . GLU A 1 123 ? 9.592 38.572 -26.625 1.00 45.94 123 GLU A N 1
ATOM 962 C CA . GLU A 1 123 ? 9.752 38.307 -28.045 1.00 45.94 123 GLU A CA 1
ATOM 963 C C . GLU A 1 123 ? 9.141 36.946 -28.357 1.00 45.94 123 GLU A C 1
ATOM 965 O O . GLU A 1 123 ? 9.515 35.894 -27.842 1.00 45.94 123 GLU A O 1
ATOM 970 N N . ARG A 1 124 ? 8.105 37.029 -29.175 1.00 41.66 124 ARG A N 1
ATOM 971 C CA . ARG A 1 124 ? 7.336 35.939 -29.743 1.00 41.66 124 ARG A CA 1
ATOM 972 C C . ARG A 1 124 ? 7.661 35.968 -31.228 1.00 41.66 124 ARG A C 1
ATOM 974 O O . ARG A 1 124 ? 7.082 36.768 -31.954 1.00 41.66 124 ARG A O 1
ATOM 981 N N . SER A 1 125 ? 8.597 35.128 -31.655 1.00 40.34 125 SER A N 1
ATOM 982 C CA . SER A 1 125 ? 8.792 34.848 -33.077 1.00 40.34 125 SER A CA 1
ATOM 983 C C . SER A 1 125 ? 7.794 33.777 -33.488 1.00 40.34 125 SER A C 1
ATOM 985 O O . SER A 1 125 ? 7.992 32.585 -33.265 1.00 40.34 125 SER A O 1
ATOM 987 N N . ALA A 1 126 ? 6.674 34.249 -34.023 1.00 46.56 126 ALA A N 1
ATOM 988 C CA . ALA A 1 126 ? 5.874 33.519 -34.984 1.00 46.56 126 ALA A CA 1
ATOM 989 C C . ALA A 1 126 ? 6.405 33.874 -36.373 1.00 46.56 126 ALA A C 1
ATOM 991 O O . ALA A 1 126 ? 6.641 35.049 -36.616 1.00 46.56 126 ALA A O 1
ATOM 992 N N . GLU A 1 127 ? 6.592 32.862 -37.217 1.00 43.34 127 GLU A N 1
ATOM 993 C CA . GLU A 1 127 ? 6.526 32.855 -38.690 1.00 43.34 127 GLU A CA 1
ATOM 994 C C . GLU A 1 127 ? 7.333 31.639 -39.178 1.00 43.34 127 GLU A C 1
ATOM 996 O O . GLU A 1 127 ? 8.375 31.321 -38.618 1.00 43.34 127 GLU A O 1
ATOM 1001 N N . GLU A 1 128 ? 6.985 30.894 -40.217 1.00 44.81 128 GLU A N 1
ATOM 1002 C CA . GLU A 1 128 ? 5.763 30.661 -40.986 1.00 44.81 128 GLU A CA 1
ATOM 1003 C C . GLU A 1 128 ? 6.190 29.678 -42.099 1.00 44.81 128 GLU A C 1
ATOM 1005 O O . GLU A 1 128 ? 7.293 29.829 -42.613 1.00 44.81 128 GLU A O 1
ATOM 1010 N N . ARG A 1 129 ? 5.275 28.791 -42.542 1.00 44.28 129 ARG A N 1
ATOM 1011 C CA . ARG A 1 129 ? 5.142 28.305 -43.946 1.00 44.28 129 ARG A CA 1
ATOM 1012 C C . ARG A 1 129 ? 6.288 27.403 -44.495 1.00 44.28 129 ARG A C 1
ATOM 1014 O O . ARG A 1 129 ? 7.442 27.562 -44.158 1.00 44.28 129 ARG A O 1
ATOM 1021 N N . SER A 1 130 ? 6.109 26.421 -45.385 1.00 43.56 130 SER A N 1
ATOM 1022 C CA . SER A 1 130 ? 4.978 25.816 -46.103 1.00 43.56 130 SER A CA 1
ATOM 1023 C C . SER A 1 130 ? 5.481 24.565 -46.871 1.00 43.56 130 SER A C 1
ATOM 1025 O O . SER A 1 130 ? 6.645 24.528 -47.253 1.00 43.56 130 SER A O 1
ATOM 1027 N N . ALA A 1 131 ? 4.551 23.649 -47.181 1.00 47.00 131 ALA A N 1
ATOM 1028 C CA . ALA A 1 131 ? 4.394 22.877 -48.435 1.00 47.00 131 ALA A CA 1
ATOM 1029 C C . ALA A 1 131 ? 5.270 21.653 -48.832 1.00 47.00 131 ALA A C 1
ATOM 1031 O O . ALA A 1 131 ? 6.494 21.709 -48.877 1.00 47.00 131 ALA A O 1
ATOM 1032 N N . GLY A 1 132 ? 4.550 20.620 -49.323 1.00 44.09 132 GLY A N 1
ATOM 1033 C CA . GLY A 1 132 ? 4.956 19.613 -50.329 1.00 44.09 132 GLY A CA 1
ATOM 1034 C C . GLY A 1 132 ? 4.911 18.173 -49.801 1.00 44.09 132 GLY A C 1
ATOM 1035 O O . GLY A 1 132 ? 5.848 17.754 -49.140 1.00 44.09 132 GLY A O 1
ATOM 1036 N N . ASP A 1 133 ? 3.808 17.420 -49.865 1.00 49.34 133 ASP A N 1
ATOM 1037 C CA . ASP A 1 133 ? 3.263 16.684 -51.030 1.00 49.34 133 ASP A CA 1
ATOM 1038 C C .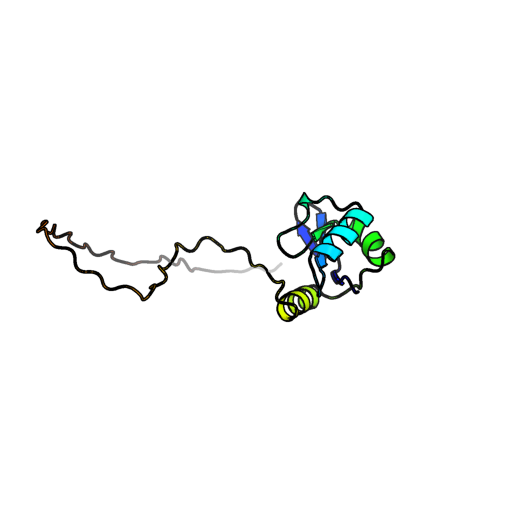 ASP A 1 133 ? 4.321 16.095 -51.982 1.00 49.34 133 ASP A C 1
ATOM 1040 O O . ASP A 1 133 ? 4.852 16.807 -52.841 1.00 49.34 133 ASP A O 1
ATOM 1044 N N . ARG A 1 134 ? 4.621 14.802 -51.789 1.00 52.69 134 ARG A N 1
ATOM 1045 C CA . ARG A 1 134 ? 4.712 13.732 -52.805 1.00 52.69 134 ARG A CA 1
ATOM 1046 C C . ARG A 1 134 ? 5.081 12.396 -52.169 1.00 52.69 134 ARG A C 1
ATOM 1048 O O . ARG A 1 134 ? 5.991 12.386 -51.313 1.00 52.69 134 ARG A O 1
#